Protein AF-A0AAW7H3S9-F1 (afdb_monomer)

Foldseek 3Di:
DPQQPVVLCVVQVVVQVVQVVVVGGRPSNVVRVDPVNVVNVVVVVVVVVVVVVVQLPDADEFDDQDPPPPDPVSVVVVVVSVVVCVVCVVVNHHHPPD

Sequence (98 aa):
MTALNKQALREAAQEEIMLRSVSDTSDAWQDEASPEAVLALLGEMEAAENRIAELETREVMLPTPYPKGYGLAADKYNFALEECADAIRAAGIVVKGE

Secondary structure (DSSP, 8-state):
-PPP-HHHHHHHHHHHHHHHTTT---HHHHHHS-HHHHHHHHHHHHHHHHHHHHHHTPEEPPPPPPPTTS-HHHHHHHHHHHHHHHHHHHTT-EETT-

Structure (mmCIF, N/CA/C/O backbone):
data_AF-A0AAW7H3S9-F1
#
_entry.id   AF-A0AAW7H3S9-F1
#
loop_
_atom_site.group_PDB
_atom_site.id
_atom_site.type_symbol
_atom_site.label_atom_id
_atom_site.label_alt_id
_atom_site.label_comp_id
_atom_site.label_asym_id
_atom_site.label_entity_id
_atom_site.label_seq_id
_atom_site.pdbx_PDB_ins_code
_atom_site.Cartn_x
_atom_site.Cartn_y
_atom_site.Cartn_z
_atom_site.occupancy
_atom_site.B_iso_or_equiv
_atom_site.auth_seq_id
_atom_site.auth_comp_id
_atom_site.auth_asym_id
_atom_site.auth_atom_id
_atom_site.pdbx_PDB_model_num
ATOM 1 N N . MET A 1 1 ? -5.672 3.297 -21.620 1.00 50.72 1 MET A N 1
ATOM 2 C CA . MET A 1 1 ? -4.302 2.923 -21.225 1.00 50.72 1 MET A CA 1
ATOM 3 C C . MET A 1 1 ? -4.324 1.441 -20.932 1.00 50.72 1 MET A C 1
ATOM 5 O O . MET A 1 1 ? -5.142 1.016 -20.124 1.00 50.72 1 MET A O 1
ATOM 9 N N . THR A 1 2 ? -3.549 0.650 -21.665 1.00 63.53 2 THR A N 1
ATOM 10 C CA . THR A 1 2 ? -3.315 -0.757 -21.322 1.00 63.53 2 THR A CA 1
ATOM 11 C C . THR A 1 2 ? -2.589 -0.779 -19.978 1.00 63.53 2 THR A C 1
ATOM 13 O O . THR A 1 2 ? -1.730 0.073 -19.755 1.00 63.53 2 THR A O 1
ATOM 16 N N . ALA A 1 3 ? -2.961 -1.676 -19.064 1.00 79.94 3 ALA A N 1
ATOM 17 C CA . ALA A 1 3 ? -2.233 -1.814 -17.805 1.00 79.94 3 ALA A CA 1
ATOM 18 C C . ALA A 1 3 ? -0.767 -2.164 -18.105 1.00 79.94 3 ALA A C 1
ATOM 20 O O . ALA A 1 3 ? -0.512 -3.003 -18.973 1.00 79.94 3 ALA A O 1
ATOM 21 N N . LEU A 1 4 ? 0.174 -1.513 -17.418 1.00 90.25 4 LEU A N 1
ATOM 22 C CA . LEU A 1 4 ? 1.599 -1.784 -17.581 1.00 90.25 4 LEU A CA 1
ATOM 23 C C . LEU A 1 4 ? 1.896 -3.250 -17.237 1.00 90.25 4 LEU A C 1
ATOM 25 O O . LEU A 1 4 ? 1.488 -3.742 -16.180 1.00 90.25 4 LEU A O 1
ATOM 29 N N . ASN A 1 5 ? 2.649 -3.946 -18.091 1.00 93.25 5 ASN A N 1
ATOM 30 C CA . ASN A 1 5 ? 3.093 -5.303 -17.797 1.00 93.25 5 ASN A CA 1
ATOM 31 C C . ASN A 1 5 ? 4.316 -5.286 -16.866 1.00 93.25 5 ASN A C 1
ATOM 33 O O . ASN A 1 5 ? 5.460 -5.447 -17.277 1.00 93.25 5 ASN A O 1
ATOM 37 N N . LYS A 1 6 ? 4.063 -5.128 -15.564 1.00 93.19 6 LYS A N 1
ATOM 38 C CA . LYS A 1 6 ? 5.120 -5.067 -14.538 1.00 93.19 6 LYS A CA 1
ATOM 39 C C . LYS A 1 6 ? 6.026 -6.295 -14.507 1.00 93.19 6 LYS A C 1
ATOM 41 O O . LYS A 1 6 ? 7.178 -6.178 -14.101 1.00 93.19 6 LYS A O 1
ATOM 46 N N . GLN A 1 7 ? 5.500 -7.466 -14.871 1.00 95.12 7 GLN A N 1
ATOM 47 C CA . GLN A 1 7 ? 6.281 -8.699 -14.871 1.00 95.12 7 GLN A CA 1
ATOM 48 C C . GLN A 1 7 ? 7.283 -8.697 -16.028 1.00 95.12 7 GLN A C 1
ATOM 50 O O . GLN A 1 7 ? 8.458 -8.950 -15.783 1.00 95.12 7 GLN A O 1
ATOM 55 N N . ALA A 1 8 ? 6.852 -8.320 -17.237 1.00 94.25 8 ALA A N 1
ATOM 56 C CA . ALA A 1 8 ? 7.749 -8.176 -18.385 1.00 94.25 8 ALA A CA 1
ATOM 57 C C . ALA A 1 8 ? 8.844 -7.133 -18.115 1.00 94.25 8 ALA A C 1
ATOM 59 O O . ALA A 1 8 ? 10.022 -7.425 -18.298 1.00 94.25 8 ALA A O 1
ATOM 60 N N . LEU A 1 9 ? 8.483 -5.968 -17.562 1.00 95.25 9 LEU A N 1
ATOM 61 C CA . LEU A 1 9 ? 9.460 -4.933 -17.205 1.00 95.25 9 LEU A CA 1
ATOM 62 C C . LEU A 1 9 ? 10.458 -5.407 -16.141 1.00 95.25 9 LEU A C 1
ATOM 64 O O . LEU A 1 9 ? 11.638 -5.060 -16.191 1.00 95.25 9 LEU A O 1
ATOM 68 N N . ARG A 1 10 ? 10.010 -6.227 -15.182 1.00 96.25 10 ARG A N 1
ATOM 69 C CA . ARG A 1 10 ? 10.884 -6.815 -14.159 1.00 96.25 10 ARG A CA 1
ATOM 70 C C . ARG A 1 10 ? 11.855 -7.831 -14.754 1.00 96.25 10 ARG A C 1
ATOM 72 O O . ARG A 1 10 ? 13.025 -7.817 -14.382 1.00 96.25 10 ARG A O 1
ATOM 79 N N . GLU A 1 11 ? 11.381 -8.704 -15.635 1.00 96.62 11 GLU A N 1
ATOM 80 C CA . GLU A 1 11 ? 12.211 -9.707 -16.312 1.00 96.62 11 GLU A CA 1
ATOM 81 C C . GLU A 1 11 ? 13.242 -9.040 -17.226 1.00 96.62 11 GLU A C 1
ATOM 83 O O . GLU A 1 11 ? 14.429 -9.340 -17.122 1.00 96.62 11 GLU A O 1
ATOM 88 N N . ALA A 1 12 ? 12.817 -8.052 -18.015 1.00 95.31 12 ALA A N 1
ATOM 89 C CA . ALA A 1 12 ? 13.694 -7.246 -18.856 1.00 95.31 12 ALA A CA 1
ATOM 90 C C . ALA A 1 12 ? 14.776 -6.521 -18.034 1.00 95.31 12 ALA A C 1
ATOM 92 O O . ALA A 1 12 ? 15.955 -6.545 -18.384 1.00 95.31 12 ALA A O 1
ATOM 93 N N . ALA A 1 13 ? 14.413 -5.942 -16.881 1.00 95.00 13 ALA A N 1
ATOM 94 C CA . ALA A 1 13 ? 15.381 -5.316 -15.976 1.00 95.00 13 A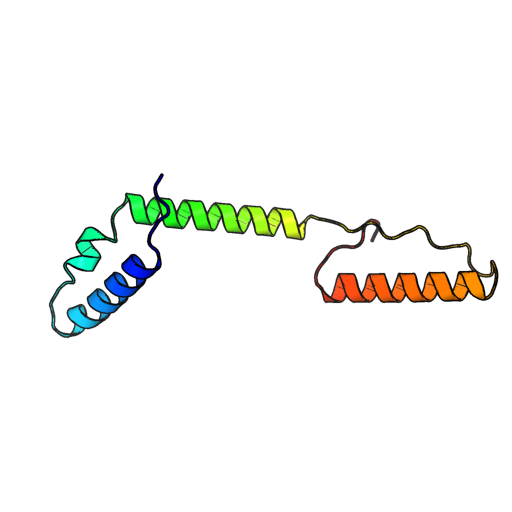LA A CA 1
ATOM 95 C C . ALA A 1 13 ? 16.405 -6.32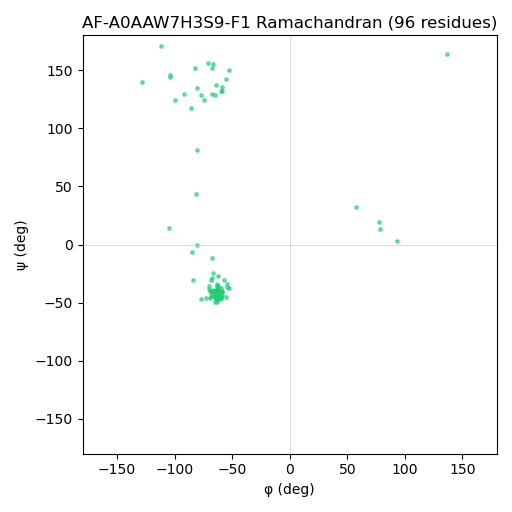0 -15.418 1.00 95.00 13 ALA A C 1
ATOM 97 O O . ALA A 1 13 ? 17.585 -6.001 -15.276 1.00 95.00 13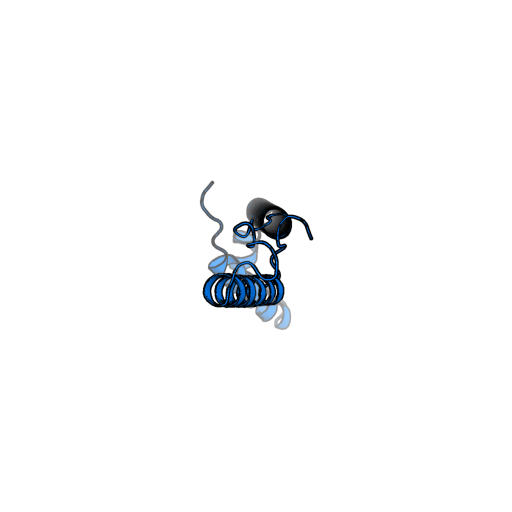 ALA A O 1
ATOM 98 N N . GLN A 1 14 ? 15.963 -7.531 -15.068 1.00 95.38 14 GLN A N 1
ATOM 99 C CA . GLN A 1 14 ? 16.841 -8.587 -14.559 1.00 95.38 14 GLN A CA 1
ATOM 100 C C . GLN A 1 14 ? 17.795 -9.102 -15.639 1.00 95.38 14 GLN A C 1
ATOM 102 O O . GLN A 1 14 ? 18.973 -9.318 -15.352 1.00 95.38 14 GLN A O 1
ATOM 107 N N . GLU A 1 15 ? 17.307 -9.266 -16.867 1.00 94.19 15 GLU A N 1
ATOM 108 C CA . GLU A 1 15 ? 18.129 -9.643 -18.013 1.00 94.19 15 GLU A CA 1
ATOM 109 C C . GLU A 1 15 ? 19.182 -8.571 -18.322 1.00 94.19 15 GLU A C 1
ATOM 111 O O . GLU A 1 15 ? 20.360 -8.898 -18.432 1.00 94.19 15 GLU A O 1
ATOM 116 N N . GLU A 1 16 ? 18.803 -7.292 -18.354 1.00 95.44 16 GLU A N 1
ATOM 117 C CA . GLU A 1 16 ? 19.738 -6.171 -18.520 1.00 95.44 16 GLU A CA 1
ATOM 118 C C . GLU A 1 16 ? 20.844 -6.181 -17.455 1.00 95.44 16 GLU A C 1
ATOM 120 O O . GLU A 1 16 ? 22.027 -6.041 -17.767 1.00 95.44 16 GLU A O 1
ATOM 125 N N . ILE A 1 17 ? 20.489 -6.400 -16.183 1.00 94.50 17 ILE A N 1
ATOM 126 C CA . ILE A 1 17 ? 21.471 -6.509 -15.092 1.00 94.50 17 ILE A CA 1
ATOM 127 C C . ILE A 1 17 ? 22.458 -7.657 -15.351 1.00 94.50 17 ILE A C 1
ATOM 129 O O . ILE A 1 17 ? 23.656 -7.504 -15.097 1.00 94.50 17 ILE A O 1
ATOM 133 N N . MET A 1 18 ? 21.976 -8.791 -15.862 1.00 92.75 18 MET A N 1
ATOM 134 C CA . MET A 1 18 ? 22.817 -9.937 -16.208 1.00 92.75 18 MET A CA 1
ATOM 135 C C . MET A 1 18 ? 23.717 -9.642 -17.414 1.00 92.75 18 MET A C 1
ATOM 137 O O . MET A 1 18 ? 24.919 -9.907 -17.351 1.00 92.75 18 MET A O 1
ATOM 141 N N . LEU A 1 19 ? 23.181 -9.058 -18.486 1.00 92.06 19 LEU A N 1
ATOM 142 C CA . LEU A 1 19 ? 23.908 -8.790 -19.730 1.00 92.06 19 LEU A CA 1
ATOM 143 C C . LEU A 1 19 ? 24.990 -7.713 -19.571 1.00 92.06 19 LEU A C 1
ATOM 145 O O . LEU A 1 19 ? 26.077 -7.845 -20.138 1.00 92.06 19 LEU A O 1
ATOM 149 N N . ARG A 1 20 ? 24.792 -6.742 -18.670 1.00 89.56 20 ARG A N 1
ATOM 150 C CA . ARG A 1 20 ? 25.843 -5.779 -18.289 1.00 89.56 20 ARG A CA 1
ATOM 151 C C . ARG A 1 20 ? 27.132 -6.448 -17.822 1.00 89.56 20 ARG A C 1
ATOM 153 O O . ARG A 1 20 ? 28.216 -5.924 -18.076 1.00 89.56 20 ARG A O 1
ATOM 160 N N . SER A 1 21 ? 27.042 -7.603 -17.157 1.00 84.25 21 SER A N 1
ATOM 161 C CA . SER A 1 21 ? 28.223 -8.330 -16.664 1.00 84.25 21 SER A CA 1
ATOM 162 C C . SER A 1 21 ? 29.099 -8.888 -17.790 1.00 84.25 21 SER A C 1
ATOM 164 O O . SER A 1 21 ? 30.305 -9.057 -17.607 1.00 84.25 21 SER A O 1
ATOM 166 N N . VAL A 1 22 ? 28.512 -9.111 -18.968 1.00 88.75 22 VAL A N 1
ATOM 167 C CA . VAL A 1 22 ? 29.195 -9.589 -20.175 1.00 88.75 22 VAL A CA 1
ATOM 168 C C . VAL A 1 22 ? 29.397 -8.478 -21.213 1.00 88.75 22 VAL A C 1
ATOM 170 O O . VAL A 1 22 ? 29.779 -8.765 -22.342 1.00 88.75 22 VAL A O 1
ATOM 173 N N . SER A 1 23 ? 29.223 -7.207 -20.815 1.00 85.56 23 SER A N 1
ATOM 174 C CA . SER A 1 23 ? 29.310 -6.027 -21.697 1.00 85.56 23 SER A CA 1
ATOM 175 C C . SER A 1 23 ? 28.333 -6.059 -22.878 1.00 85.56 23 SER A C 1
ATOM 177 O O . SER A 1 23 ? 28.633 -5.521 -23.942 1.00 85.56 23 SER A O 1
ATOM 179 N N . ASP A 1 24 ? 27.170 -6.671 -22.668 1.00 89.62 24 ASP A N 1
ATOM 180 C CA . ASP A 1 24 ? 26.048 -6.699 -23.603 1.00 89.62 24 ASP A CA 1
ATOM 181 C C . ASP A 1 24 ? 24.864 -5.880 -23.046 1.00 89.62 24 ASP A C 1
ATOM 183 O O . ASP A 1 24 ? 24.903 -5.422 -21.899 1.00 89.62 24 ASP A O 1
ATOM 187 N N . THR A 1 25 ? 23.826 -5.650 -23.850 1.00 87.38 25 THR A N 1
ATOM 188 C CA . THR A 1 25 ? 22.609 -4.903 -23.473 1.00 87.38 25 THR A CA 1
ATOM 189 C C . THR A 1 25 ? 21.365 -5.723 -23.806 1.00 87.38 25 THR A C 1
ATOM 191 O O . THR A 1 25 ? 21.310 -6.358 -24.851 1.00 87.38 25 THR A O 1
ATOM 194 N N . SER A 1 26 ? 20.354 -5.709 -22.935 1.00 91.44 26 SER A N 1
ATOM 195 C CA . SER A 1 26 ? 19.091 -6.413 -23.193 1.00 91.44 26 SER A CA 1
ATOM 196 C C . SER A 1 26 ? 18.250 -5.666 -24.230 1.00 91.44 26 SER A C 1
ATOM 198 O O . SER A 1 26 ? 17.905 -4.496 -24.041 1.00 91.44 26 SER A O 1
ATOM 200 N N . ASP A 1 27 ? 17.874 -6.358 -25.306 1.00 91.38 27 ASP A N 1
ATOM 201 C CA . ASP A 1 27 ? 16.892 -5.869 -26.282 1.00 91.38 27 ASP A CA 1
ATOM 202 C C . ASP A 1 27 ? 15.511 -5.699 -25.626 1.00 91.38 27 ASP A C 1
ATOM 204 O O . ASP A 1 27 ? 14.845 -4.682 -25.814 1.00 91.38 27 ASP A O 1
ATOM 208 N N . ALA A 1 28 ? 15.114 -6.644 -24.765 1.00 92.00 28 ALA A N 1
ATOM 209 C CA . ALA A 1 28 ? 13.844 -6.582 -24.045 1.00 92.00 28 ALA A CA 1
ATOM 210 C C . ALA A 1 28 ? 13.767 -5.366 -23.108 1.00 92.00 28 ALA A C 1
ATOM 212 O O . ALA A 1 28 ? 12.711 -4.750 -22.968 1.00 92.00 28 ALA A O 1
ATOM 213 N N . TRP A 1 29 ? 14.883 -4.988 -22.476 1.00 94.19 29 TRP A N 1
ATOM 214 C CA . TRP A 1 29 ? 14.954 -3.777 -21.659 1.00 94.19 29 TRP A CA 1
ATOM 215 C C . TRP A 1 29 ? 14.785 -2.507 -22.486 1.00 94.19 29 TRP A C 1
ATOM 217 O O . TRP A 1 29 ? 14.093 -1.594 -22.042 1.00 94.19 29 TRP A O 1
ATOM 227 N N . GLN A 1 30 ? 15.372 -2.446 -23.683 1.00 90.31 30 GLN A N 1
ATOM 228 C CA . GLN A 1 30 ? 15.216 -1.293 -24.574 1.00 90.31 30 GLN A CA 1
ATOM 229 C C . GLN A 1 30 ? 13.760 -1.094 -25.016 1.00 90.31 30 GLN A C 1
ATOM 231 O O . GLN A 1 30 ? 13.317 0.050 -25.114 1.00 90.31 30 GLN A O 1
ATOM 236 N N . ASP A 1 31 ? 13.020 -2.184 -25.228 1.00 92.19 31 ASP A N 1
ATOM 237 C CA . ASP A 1 31 ? 11.609 -2.132 -25.615 1.00 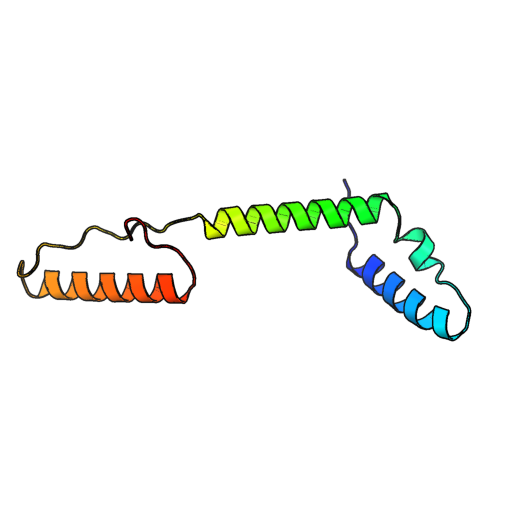92.19 31 ASP A CA 1
ATOM 238 C C . ASP A 1 31 ? 10.684 -1.804 -24.430 1.00 92.19 31 ASP A C 1
ATOM 240 O O . ASP A 1 31 ? 9.798 -0.951 -24.529 1.00 92.19 31 ASP A O 1
ATOM 244 N N . GLU A 1 32 ? 10.878 -2.471 -23.291 1.00 93.69 32 GLU A N 1
ATOM 245 C CA . GLU A 1 32 ? 9.930 -2.409 -22.175 1.00 93.69 32 GLU A CA 1
ATOM 246 C C . GLU A 1 32 ? 10.168 -1.186 -21.268 1.00 93.69 32 GLU A C 1
ATOM 248 O O . GLU A 1 32 ? 9.212 -0.615 -20.739 1.00 93.69 32 GLU A O 1
ATOM 253 N N . ALA A 1 33 ? 11.412 -0.704 -21.126 1.00 93.31 33 ALA A N 1
ATOM 254 C CA . ALA A 1 33 ? 11.759 0.471 -20.312 1.00 93.31 33 ALA A CA 1
ATOM 255 C C . ALA A 1 33 ? 11.517 1.811 -21.036 1.00 93.31 33 ALA A C 1
ATOM 257 O O . ALA A 1 33 ? 12.326 2.742 -20.971 1.00 93.31 33 ALA A O 1
ATOM 258 N N . SER A 1 34 ? 10.382 1.916 -21.723 1.00 92.69 34 SER A N 1
ATOM 259 C CA . SER A 1 34 ? 9.958 3.126 -22.429 1.00 92.69 34 SER A CA 1
ATOM 260 C C . SER A 1 34 ? 9.633 4.287 -21.468 1.00 92.69 34 SER A C 1
ATOM 262 O O . SER A 1 34 ? 9.246 4.059 -20.314 1.00 92.69 34 SER A O 1
ATOM 264 N N . PRO A 1 35 ? 9.727 5.556 -21.916 1.00 94.38 35 PRO A N 1
ATOM 265 C CA . PRO A 1 35 ? 9.253 6.704 -21.140 1.00 94.38 35 PRO A CA 1
ATOM 266 C C . PRO A 1 35 ? 7.802 6.547 -20.668 1.00 94.38 35 PRO A C 1
ATOM 268 O O . PRO A 1 35 ? 7.466 6.915 -19.544 1.00 94.38 35 PRO A O 1
ATOM 271 N N . GLU A 1 36 ? 6.947 5.956 -21.500 1.00 93.69 36 GLU A N 1
AT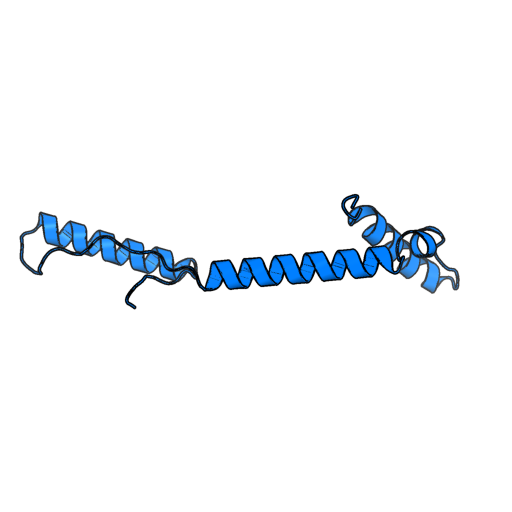OM 272 C CA . GLU A 1 36 ? 5.553 5.660 -21.189 1.00 93.69 36 GLU A CA 1
ATOM 273 C C . GLU A 1 36 ? 5.430 4.660 -20.034 1.00 93.69 36 GLU A C 1
ATOM 275 O O . GLU A 1 36 ? 4.607 4.864 -19.139 1.00 93.69 36 GLU A O 1
ATOM 280 N N . ALA A 1 37 ? 6.265 3.616 -20.009 1.00 92.75 37 ALA A N 1
ATOM 281 C CA . ALA A 1 37 ? 6.306 2.651 -18.913 1.00 92.75 37 ALA A CA 1
ATOM 282 C C . ALA A 1 37 ? 6.765 3.297 -17.596 1.00 92.75 37 ALA A C 1
ATOM 284 O O . ALA A 1 37 ? 6.184 3.031 -16.542 1.00 92.75 37 ALA A O 1
ATOM 285 N N . VAL A 1 38 ? 7.751 4.199 -17.650 1.00 94.00 38 VAL A N 1
ATOM 286 C CA . VAL A 1 38 ? 8.211 4.959 -16.475 1.00 94.00 38 VAL A CA 1
ATOM 287 C C . VAL A 1 38 ? 7.106 5.872 -15.940 1.00 94.00 38 VAL A C 1
ATOM 289 O O . VAL A 1 38 ? 6.842 5.876 -14.738 1.00 94.00 38 VAL A O 1
ATOM 292 N N . LEU A 1 39 ? 6.417 6.610 -16.815 1.00 95.31 39 LEU A N 1
ATOM 293 C CA . LEU A 1 39 ? 5.294 7.464 -16.417 1.00 95.31 39 LEU A CA 1
ATOM 294 C C . LEU A 1 39 ? 4.131 6.648 -15.839 1.00 95.31 39 LEU A C 1
ATOM 296 O O . LEU A 1 39 ? 3.513 7.074 -14.865 1.00 95.31 39 LEU A O 1
ATOM 300 N N . ALA A 1 40 ? 3.855 5.466 -16.395 1.00 94.19 40 ALA A N 1
ATOM 301 C CA . ALA A 1 40 ? 2.847 4.561 -15.858 1.00 94.19 40 ALA A CA 1
ATOM 302 C C . ALA A 1 40 ? 3.214 4.064 -14.447 1.00 94.19 40 ALA A C 1
ATOM 304 O O . ALA A 1 40 ? 2.361 4.093 -13.562 1.00 94.19 40 ALA A O 1
ATOM 305 N N . LEU A 1 41 ? 4.474 3.676 -14.203 1.00 95.12 41 LEU A N 1
ATOM 306 C CA . LEU A 1 41 ? 4.943 3.299 -12.862 1.00 95.12 41 LEU A CA 1
ATOM 307 C C . LEU A 1 41 ? 4.791 4.439 -11.853 1.00 95.12 41 LEU A C 1
ATOM 309 O O . LEU A 1 41 ? 4.292 4.204 -10.754 1.00 95.12 41 LEU A O 1
ATOM 313 N N . LEU A 1 42 ? 5.192 5.659 -12.222 1.00 96.31 42 LEU A N 1
ATOM 314 C CA . LEU A 1 42 ? 5.065 6.832 -11.353 1.00 96.31 42 LEU A CA 1
ATOM 315 C C . LEU A 1 42 ? 3.600 7.130 -11.027 1.00 96.31 42 LEU A C 1
ATOM 317 O O . LEU A 1 42 ? 3.258 7.285 -9.859 1.00 96.31 42 LEU A O 1
ATOM 321 N N . GLY A 1 43 ? 2.720 7.118 -12.031 1.00 95.62 43 GLY A N 1
ATOM 322 C CA . GLY A 1 43 ? 1.292 7.344 -11.816 1.00 95.62 43 GLY A CA 1
ATOM 323 C C . GLY A 1 43 ? 0.648 6.285 -10.916 1.00 95.62 43 GLY A C 1
ATOM 324 O O . GLY A 1 43 ? -0.186 6.608 -10.073 1.00 95.62 43 GLY A O 1
ATOM 325 N N . GLU A 1 44 ? 1.045 5.017 -11.047 1.00 94.94 44 GLU A N 1
ATOM 326 C CA . GLU A 1 44 ? 0.563 3.961 -10.154 1.00 94.94 44 GLU A CA 1
ATOM 327 C C . GLU A 1 44 ? 1.112 4.084 -8.726 1.00 94.94 44 GLU A C 1
ATOM 329 O O . GLU A 1 44 ? 0.382 3.796 -7.774 1.00 94.94 44 GLU A O 1
ATOM 334 N N . MET A 1 45 ? 2.364 4.524 -8.559 1.00 96.06 45 MET A N 1
ATOM 335 C CA . MET A 1 45 ? 2.943 4.809 -7.243 1.00 96.06 45 MET A CA 1
ATOM 336 C C . MET A 1 45 ? 2.218 5.968 -6.559 1.00 96.06 45 MET A C 1
ATOM 338 O O . MET A 1 45 ? 1.751 5.801 -5.436 1.00 96.06 45 MET A O 1
ATOM 34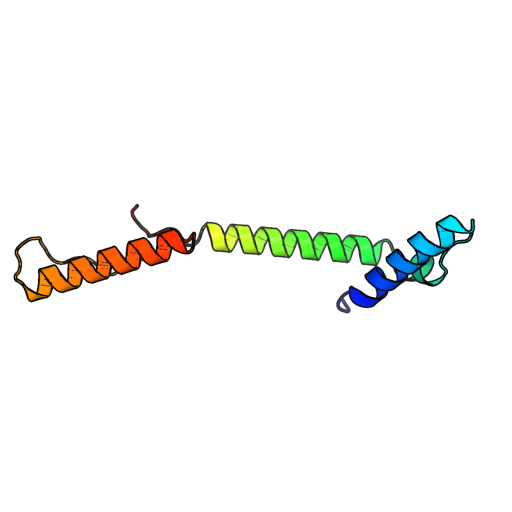2 N N . GLU A 1 46 ? 2.031 7.091 -7.253 1.00 97.25 46 GLU A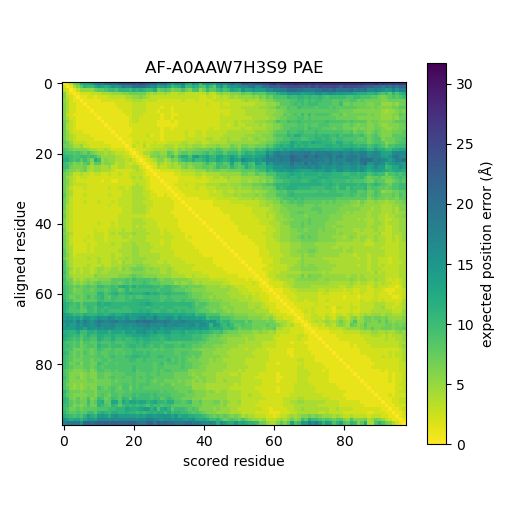 N 1
ATOM 343 C CA . GLU A 1 46 ? 1.286 8.246 -6.739 1.00 97.25 46 GLU A CA 1
ATOM 344 C C . GLU A 1 46 ? -0.160 7.865 -6.382 1.00 97.25 46 GLU A C 1
ATOM 346 O O . GLU A 1 46 ? -0.691 8.278 -5.351 1.00 97.25 46 GLU A O 1
ATOM 351 N N . ALA A 1 47 ? -0.821 7.038 -7.199 1.00 95.94 47 ALA A N 1
ATOM 352 C CA . ALA A 1 47 ? -2.164 6.544 -6.899 1.00 95.94 47 ALA A CA 1
ATOM 353 C C . ALA A 1 47 ? -2.192 5.656 -5.641 1.00 95.94 47 ALA A C 1
ATOM 355 O O . ALA A 1 47 ? -3.122 5.758 -4.836 1.00 95.94 47 ALA A O 1
ATOM 356 N N . ALA A 1 48 ? -1.182 4.801 -5.453 1.00 96.38 48 ALA A N 1
ATOM 357 C CA . ALA A 1 48 ? -1.053 3.969 -4.262 1.00 96.38 48 ALA A CA 1
ATOM 358 C C . ALA A 1 48 ? -0.774 4.809 -3.006 1.00 96.38 48 ALA A C 1
ATOM 360 O O . ALA A 1 48 ? -1.422 4.592 -1.984 1.00 96.38 48 ALA A O 1
ATOM 361 N N . GLU A 1 49 ? 0.120 5.795 -3.088 1.00 97.56 49 GLU A N 1
ATOM 362 C CA . GLU A 1 49 ? 0.421 6.730 -1.996 1.00 97.56 49 GLU A CA 1
ATOM 363 C C . GLU A 1 49 ? -0.811 7.549 -1.604 1.00 97.56 49 GLU A C 1
ATOM 365 O O . GLU A 1 49 ? -1.157 7.617 -0.426 1.00 97.56 49 GLU A O 1
ATOM 370 N N . ASN A 1 50 ? -1.546 8.082 -2.583 1.00 96.94 50 ASN A N 1
ATOM 371 C CA . ASN A 1 50 ? -2.803 8.788 -2.336 1.00 96.94 50 ASN A CA 1
ATOM 372 C C . ASN A 1 50 ? -3.840 7.886 -1.654 1.00 96.94 50 ASN A C 1
ATOM 374 O O . ASN A 1 50 ? -4.533 8.323 -0.735 1.00 96.94 50 ASN A O 1
ATOM 378 N N . ARG A 1 51 ? -3.938 6.615 -2.067 1.00 96.31 51 ARG A N 1
ATOM 379 C CA . ARG A 1 51 ? -4.838 5.648 -1.428 1.00 96.31 51 ARG A CA 1
ATOM 380 C C . ARG A 1 51 ? -4.407 5.330 0.001 1.00 96.31 51 ARG A C 1
ATOM 382 O O . ARG A 1 51 ? -5.272 5.184 0.857 1.00 96.31 51 ARG A O 1
ATOM 389 N N . ILE A 1 52 ? -3.108 5.215 0.267 1.00 94.50 52 ILE A N 1
ATOM 390 C CA . ILE A 1 52 ? -2.583 5.009 1.621 1.00 94.50 52 ILE A CA 1
ATOM 391 C C . ILE A 1 52 ? -2.917 6.221 2.493 1.00 94.50 52 ILE A C 1
ATOM 393 O O . ILE A 1 52 ? -3.543 6.037 3.530 1.00 94.50 52 ILE A O 1
ATOM 397 N N . ALA A 1 53 ? -2.633 7.441 2.034 1.00 93.81 53 ALA A N 1
ATOM 398 C CA . ALA A 1 53 ? -2.959 8.665 2.767 1.00 93.81 53 ALA A CA 1
ATOM 399 C C . ALA A 1 53 ? -4.473 8.801 3.038 1.00 93.81 53 ALA A C 1
ATOM 401 O O . ALA A 1 53 ? -4.896 9.174 4.134 1.00 93.81 53 ALA A O 1
ATOM 402 N N . GLU A 1 54 ? -5.320 8.448 2.066 1.00 93.44 54 GLU A N 1
ATOM 403 C CA . GLU A 1 54 ? -6.772 8.382 2.269 1.00 93.44 54 GLU A CA 1
ATOM 404 C C . GLU A 1 54 ? -7.132 7.362 3.359 1.00 93.44 54 GLU A C 1
ATOM 406 O O . GLU A 1 54 ? -7.968 7.641 4.210 1.00 93.44 54 GLU A O 1
ATOM 411 N N . LEU A 1 55 ? -6.515 6.179 3.361 1.00 91.56 55 LEU A N 1
ATOM 412 C CA . LEU A 1 55 ? -6.796 5.145 4.358 1.00 91.56 55 LEU A CA 1
ATOM 413 C C . LEU A 1 55 ? -6.286 5.512 5.757 1.00 91.56 55 LEU A C 1
ATOM 415 O O . LEU A 1 55 ? -6.991 5.244 6.725 1.00 91.56 55 LEU A O 1
ATOM 419 N N . GLU A 1 56 ? -5.123 6.148 5.863 1.00 90.56 56 GLU A N 1
ATOM 420 C CA . GLU A 1 56 ? -4.526 6.594 7.130 1.00 90.56 56 GLU A CA 1
ATOM 421 C C . GLU A 1 56 ? -5.326 7.721 7.794 1.00 90.56 56 GLU A C 1
ATOM 423 O O . GLU A 1 56 ? -5.350 7.829 9.017 1.00 90.56 56 GLU A O 1
ATOM 428 N N . THR A 1 57 ? -6.027 8.541 7.005 1.00 90.69 57 THR A N 1
ATOM 429 C CA . THR A 1 57 ? -6.896 9.613 7.525 1.00 90.69 57 THR A CA 1
ATOM 430 C C . THR A 1 57 ? -8.305 9.140 7.885 1.00 90.69 57 THR A C 1
ATOM 432 O O . THR A 1 57 ? -9.097 9.913 8.428 1.00 90.69 57 THR A O 1
ATOM 435 N N . ARG A 1 58 ? -8.664 7.884 7.590 1.00 91.19 58 ARG A N 1
ATOM 436 C CA . ARG A 1 58 ? -9.987 7.352 7.932 1.00 91.19 58 ARG A CA 1
ATOM 437 C C . ARG A 1 58 ? -10.065 7.002 9.408 1.00 91.19 58 ARG A C 1
ATOM 439 O O . ARG A 1 58 ? -9.295 6.201 9.926 1.00 91.19 58 ARG A O 1
ATOM 446 N N . GLU A 1 59 ? -11.107 7.523 10.036 1.00 94.31 59 GLU A N 1
ATOM 447 C CA . GLU A 1 59 ? -11.442 7.229 11.421 1.00 94.31 59 GLU A CA 1
ATOM 448 C C . GLU A 1 59 ? -12.624 6.261 11.510 1.00 94.31 59 GLU A C 1
ATOM 450 O O . GLU A 1 59 ? -13.571 6.315 10.716 1.00 94.31 59 GLU A O 1
ATOM 455 N N . VAL A 1 60 ? -12.607 5.403 12.527 1.00 94.62 60 VAL A N 1
ATOM 456 C CA . VAL A 1 60 ? -13.727 4.526 12.874 1.00 94.62 60 VAL A CA 1
ATOM 457 C C . VAL A 1 60 ? -14.501 5.130 14.036 1.00 94.62 60 VAL A C 1
ATOM 459 O O . VAL A 1 60 ? -13.952 5.389 15.102 1.00 94.62 60 VAL A O 1
ATOM 462 N N . MET A 1 61 ? -15.805 5.327 13.849 1.00 94.94 61 MET A N 1
ATOM 463 C CA . MET A 1 61 ? -16.699 5.724 14.933 1.00 94.94 61 MET A CA 1
ATOM 464 C C . MET A 1 61 ? -17.188 4.484 15.676 1.00 94.94 61 MET A C 1
ATOM 466 O O . MET A 1 61 ? -17.891 3.649 15.103 1.00 94.94 61 MET A O 1
ATOM 470 N N . LEU A 1 62 ? -16.842 4.387 16.956 1.00 95.12 62 LEU A N 1
ATOM 471 C CA . LEU A 1 62 ? -17.406 3.384 17.847 1.00 95.12 62 LEU A CA 1
ATOM 472 C C . LEU A 1 62 ? -18.772 3.835 18.393 1.00 95.12 62 LEU A C 1
ATOM 474 O O . LEU A 1 62 ? -19.024 5.039 18.505 1.00 95.12 62 LEU A O 1
ATOM 478 N N . PRO A 1 63 ? -19.672 2.891 18.724 1.00 95.06 63 PRO A N 1
ATOM 479 C CA . PRO A 1 63 ? -20.909 3.200 19.435 1.00 95.06 63 PRO A CA 1
ATOM 480 C C . PRO A 1 63 ? -20.677 3.994 20.725 1.00 95.06 63 PRO A C 1
ATOM 482 O O . PRO A 1 63 ? -19.662 3.830 21.393 1.00 95.06 63 PRO A O 1
ATOM 485 N N . THR A 1 64 ? -21.647 4.817 21.116 1.00 94.00 64 THR A N 1
ATOM 486 C CA . THR A 1 64 ? -21.561 5.591 22.360 1.00 94.00 64 THR A CA 1
ATOM 487 C C . THR A 1 64 ? -21.608 4.667 23.586 1.00 94.00 64 THR A C 1
ATOM 489 O O . THR A 1 64 ? -22.538 3.862 23.688 1.00 94.00 64 THR A O 1
ATOM 492 N N . PRO A 1 65 ? -20.671 4.791 24.546 1.00 93.69 65 PRO A N 1
ATOM 493 C CA . PRO A 1 65 ? -20.714 4.013 25.778 1.00 93.69 65 PRO A CA 1
ATOM 494 C C . PRO A 1 65 ? -21.898 4.424 26.661 1.00 93.69 65 PRO A C 1
ATOM 496 O O . PRO A 1 65 ? -22.335 5.578 26.669 1.00 93.69 65 PRO A O 1
ATOM 499 N N . TYR A 1 66 ? -22.394 3.484 27.463 1.00 94.50 66 TYR A N 1
ATOM 500 C CA . TYR A 1 66 ? -23.375 3.784 28.505 1.00 94.50 66 TYR A CA 1
ATOM 501 C C . TYR A 1 66 ? -22.734 4.573 29.658 1.00 94.50 66 TYR A C 1
ATOM 503 O O . TYR A 1 66 ? -21.528 4.446 29.895 1.00 94.50 66 TYR A O 1
ATOM 511 N N . PRO A 1 67 ? -23.521 5.335 30.443 1.00 93.94 67 PRO A N 1
ATOM 512 C CA . PRO A 1 67 ? -23.023 5.968 31.660 1.00 93.94 67 PRO A CA 1
ATOM 513 C C . PRO A 1 67 ? -22.392 4.948 32.619 1.00 93.94 67 PRO A C 1
ATOM 515 O O . PRO A 1 67 ? -22.902 3.838 32.784 1.00 93.94 67 PRO A O 1
ATOM 518 N N . LYS A 1 68 ? -21.300 5.328 33.294 1.00 88.62 68 LYS A N 1
ATOM 519 C CA . LYS A 1 68 ? -20.658 4.463 34.297 1.0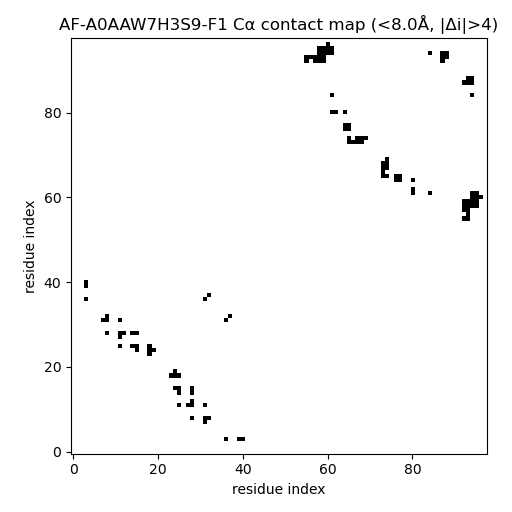0 88.62 68 LYS A CA 1
ATOM 520 C C . LYS A 1 68 ? -21.642 4.120 35.419 1.00 88.62 68 LYS A C 1
ATOM 522 O O . LYS A 1 68 ? -22.286 5.016 35.962 1.00 88.62 68 LYS A O 1
ATOM 527 N N . GLY A 1 69 ? -21.734 2.839 35.780 1.00 86.62 69 GLY A N 1
ATOM 528 C CA . GLY A 1 69 ? -22.618 2.376 36.853 1.00 86.62 69 GLY A CA 1
ATOM 529 C C . GLY A 1 69 ? -24.092 2.248 36.453 1.00 86.62 69 GLY A C 1
ATOM 530 O O . GLY A 1 69 ? -24.941 2.077 37.325 1.00 86.62 69 GLY A O 1
ATOM 531 N N . TYR A 1 70 ? -24.412 2.294 35.153 1.00 90.81 70 TYR A N 1
ATOM 532 C CA . TYR A 1 70 ? -25.771 2.053 34.646 1.00 90.81 70 TYR A CA 1
ATOM 533 C C . TYR A 1 70 ? -26.235 0.593 34.836 1.00 90.81 70 TYR A C 1
ATOM 535 O O . TYR A 1 70 ? -27.414 0.279 34.688 1.00 90.81 70 TYR A O 1
ATOM 543 N N . GLY A 1 71 ? -25.313 -0.303 35.201 1.00 94.75 71 GLY A N 1
ATOM 544 C CA . GLY A 1 71 ? -25.578 -1.684 35.593 1.00 94.75 71 GLY A CA 1
ATOM 545 C C . GLY A 1 71 ? -24.586 -2.660 34.966 1.00 94.75 71 GLY A C 1
ATOM 546 O O . GLY A 1 71 ? -23.943 -2.356 33.966 1.00 94.75 71 GLY A O 1
ATOM 547 N N . LEU A 1 72 ? -24.519 -3.881 35.507 1.00 93.25 72 LEU A N 1
ATOM 548 C CA . LEU A 1 72 ? -23.523 -4.889 35.116 1.00 93.25 72 LEU A CA 1
ATOM 549 C C . LEU A 1 72 ? -23.496 -5.190 33.606 1.00 93.25 72 LEU A C 1
ATOM 551 O O . LEU A 1 72 ? -22.435 -5.443 33.043 1.00 93.25 72 LEU A O 1
ATOM 555 N N . ALA A 1 73 ? -24.654 -5.190 32.940 1.00 93.44 73 ALA A N 1
ATOM 556 C CA . ALA A 1 73 ? -24.724 -5.414 31.496 1.00 93.44 73 ALA A CA 1
ATOM 557 C C . ALA A 1 73 ? -24.122 -4.246 30.695 1.00 93.44 73 ALA A C 1
ATOM 559 O O . ALA A 1 73 ? -23.414 -4.479 29.718 1.00 93.44 73 ALA A O 1
ATOM 560 N N . ALA A 1 74 ? -24.366 -3.008 31.132 1.00 94.81 74 ALA A N 1
ATOM 561 C CA . ALA A 1 74 ? -23.808 -1.807 30.520 1.00 94.81 74 ALA A CA 1
ATOM 562 C C . ALA A 1 74 ? -22.289 -1.725 30.731 1.00 94.81 74 ALA A C 1
ATOM 564 O O . ALA A 1 74 ? -21.557 -1.421 29.793 1.00 94.81 74 ALA A O 1
ATOM 565 N N . ASP A 1 75 ? -21.806 -2.088 31.921 1.00 93.81 75 ASP A N 1
ATOM 566 C CA . ASP A 1 75 ? -20.370 -2.115 32.215 1.00 93.81 75 ASP A CA 1
ATOM 567 C C . ASP A 1 75 ? -19.637 -3.156 31.345 1.00 93.81 75 ASP A C 1
ATOM 569 O O . ASP A 1 75 ? -18.578 -2.866 30.793 1.00 93.81 75 ASP A O 1
ATOM 573 N N . LYS A 1 76 ? -20.229 -4.344 31.137 1.00 94.56 76 LYS A N 1
ATOM 574 C CA . LYS A 1 76 ? -19.681 -5.357 30.214 1.00 94.56 76 LYS A CA 1
ATOM 575 C C . LYS A 1 76 ? -19.666 -4.889 28.758 1.00 94.56 76 LYS A C 1
ATOM 577 O O . LYS A 1 76 ? -18.721 -5.194 28.039 1.00 94.56 76 LYS A O 1
ATOM 582 N N . TYR A 1 77 ? -20.703 -4.172 28.322 1.00 94.94 77 TYR A N 1
ATOM 583 C CA . TYR A 1 77 ? -20.746 -3.588 26.981 1.00 94.94 77 TYR A CA 1
ATOM 584 C C . TYR A 1 77 ? -19.631 -2.557 26.784 1.00 94.94 77 TYR A C 1
ATOM 586 O O . TYR A 1 77 ? -18.912 -2.620 25.793 1.00 94.94 77 TYR A O 1
ATOM 594 N N . ASN A 1 78 ? -19.455 -1.649 27.748 1.00 94.88 78 ASN A N 1
ATOM 595 C CA . ASN A 1 78 ? -18.401 -0.638 27.706 1.00 94.88 78 ASN A CA 1
ATOM 596 C C . ASN A 1 78 ? -17.001 -1.274 27.702 1.00 94.88 78 ASN A C 1
ATOM 598 O O . ASN A 1 78 ? -16.145 -0.824 26.952 1.00 94.88 78 ASN A O 1
ATOM 602 N N . PHE A 1 79 ? -16.783 -2.348 28.469 1.00 94.44 79 PHE A N 1
ATOM 603 C CA . PHE A 1 79 ? -15.520 -3.091 28.435 1.00 94.44 79 PHE A CA 1
ATOM 604 C C . PHE A 1 79 ? -15.236 -3.682 27.046 1.00 94.44 79 PHE A C 1
ATOM 606 O O . PHE A 1 79 ? -14.154 -3.494 26.503 1.00 94.44 79 PHE A O 1
ATOM 613 N N . ALA A 1 80 ? -16.225 -4.333 26.427 1.00 95.38 80 ALA A N 1
ATOM 614 C CA . ALA A 1 80 ? -16.068 -4.857 25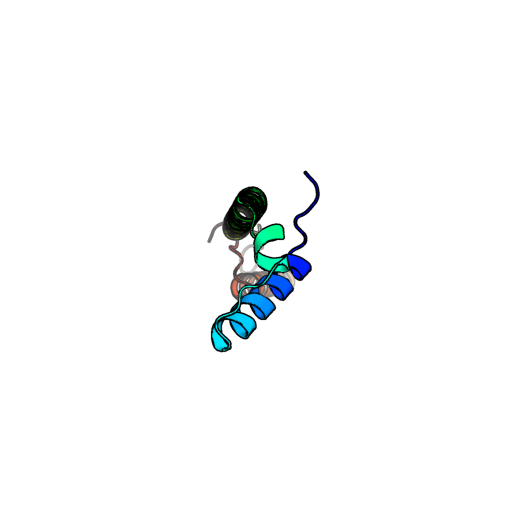.070 1.00 95.38 80 ALA A CA 1
ATOM 615 C C . ALA A 1 80 ? -15.824 -3.739 24.036 1.00 95.38 80 ALA A C 1
ATOM 617 O O . ALA A 1 80 ? -15.092 -3.936 23.068 1.00 95.38 80 ALA A O 1
ATOM 618 N N . LEU A 1 81 ? -16.428 -2.562 24.234 1.00 95.44 81 LEU A N 1
ATOM 619 C CA . LEU A 1 81 ? -16.203 -1.385 23.395 1.00 95.44 81 LEU A CA 1
ATOM 620 C C . LEU A 1 81 ? -14.753 -0.881 23.499 1.00 95.44 81 LEU A C 1
ATOM 622 O O . LEU A 1 81 ? -14.160 -0.544 22.476 1.00 95.44 81 LEU A O 1
ATOM 626 N N . GLU A 1 82 ? -14.180 -0.873 24.705 1.00 94.62 82 GLU A N 1
ATOM 627 C CA . GLU A 1 82 ? -12.767 -0.548 24.940 1.00 94.62 82 GLU A CA 1
ATOM 628 C C . GLU A 1 82 ? -11.836 -1.584 24.286 1.00 94.62 82 GLU A C 1
ATOM 630 O O . GLU A 1 82 ? -10.927 -1.195 23.557 1.00 94.62 82 GLU A O 1
ATOM 635 N N . GLU A 1 83 ? -12.114 -2.888 24.420 1.00 96.75 83 GLU A N 1
ATOM 636 C CA . GLU A 1 83 ? -11.347 -3.937 23.722 1.00 96.75 83 GLU A CA 1
ATOM 637 C C . GLU A 1 83 ? -11.405 -3.782 22.192 1.00 96.75 83 GLU A C 1
ATOM 639 O O . GLU A 1 83 ? -10.409 -3.993 21.495 1.00 96.75 83 GLU A O 1
ATOM 644 N N . CYS A 1 84 ? -12.557 -3.372 21.648 1.00 96.38 84 CYS A N 1
ATOM 645 C CA . CYS A 1 84 ? -12.677 -3.059 20.224 1.00 96.38 84 CYS A CA 1
ATOM 646 C C . CYS A 1 84 ? -11.811 -1.853 19.836 1.00 96.38 84 CYS A C 1
ATOM 648 O O . CYS A 1 84 ? -11.166 -1.890 18.790 1.00 96.38 84 CYS A O 1
ATOM 650 N N . ALA A 1 85 ? -11.778 -0.798 20.657 1.00 96.25 85 ALA A N 1
ATOM 651 C CA . ALA A 1 85 ? -10.926 0.367 20.418 1.00 96.25 85 ALA A CA 1
ATOM 652 C C . ALA A 1 85 ? -9.439 -0.018 20.423 1.00 96.25 85 ALA A C 1
ATOM 654 O O . ALA A 1 85 ? -8.702 0.356 19.510 1.00 96.25 85 ALA A O 1
ATOM 655 N N . ASP A 1 86 ? -9.015 -0.833 21.390 1.00 96.56 86 ASP A N 1
ATOM 656 C CA . ASP A 1 86 ? -7.649 -1.353 21.478 1.00 96.56 86 ASP A CA 1
ATOM 657 C C . ASP A 1 86 ? -7.270 -2.166 20.236 1.00 96.56 86 ASP A C 1
ATOM 659 O O . ASP A 1 86 ? -6.201 -1.958 19.659 1.00 96.56 86 ASP A O 1
ATOM 663 N N . ALA A 1 87 ? -8.163 -3.045 19.773 1.00 96.88 87 ALA A N 1
ATOM 664 C CA . ALA A 1 87 ? -7.947 -3.834 18.565 1.00 96.88 87 ALA A CA 1
ATOM 665 C C . ALA A 1 87 ? -7.836 -2.961 17.301 1.00 96.88 87 ALA A C 1
ATOM 667 O O . ALA A 1 87 ? -6.987 -3.222 16.447 1.00 96.88 87 ALA A O 1
ATOM 668 N N . ILE A 1 88 ? -8.651 -1.906 17.186 1.00 95.00 88 ILE A N 1
ATOM 669 C CA . ILE A 1 88 ? -8.599 -0.949 16.068 1.00 95.00 88 ILE A CA 1
ATOM 670 C C . ILE A 1 88 ? -7.266 -0.188 16.072 1.00 95.00 88 ILE A C 1
ATOM 672 O O . ILE A 1 88 ? -6.616 -0.092 15.029 1.00 95.00 88 ILE A O 1
ATOM 676 N N . ARG A 1 89 ? -6.803 0.271 17.242 1.00 93.44 89 ARG A N 1
ATOM 677 C CA . ARG A 1 89 ? -5.496 0.935 17.376 1.00 93.44 89 ARG A CA 1
ATOM 678 C C . ARG A 1 89 ? -4.335 -0.005 17.067 1.00 93.44 89 ARG A C 1
ATOM 680 O O . ARG A 1 89 ? -3.399 0.389 16.378 1.00 93.44 89 ARG A O 1
ATOM 687 N N . ALA A 1 90 ? -4.402 -1.258 17.518 1.00 94.88 90 ALA A N 1
ATOM 688 C CA . ALA A 1 90 ? -3.399 -2.274 17.196 1.00 94.88 90 ALA A CA 1
ATOM 689 C C . ALA A 1 90 ? -3.327 -2.571 15.686 1.00 94.88 90 ALA A C 1
ATOM 691 O O . ALA A 1 90 ? -2.266 -2.934 15.181 1.00 94.88 90 ALA A O 1
ATOM 692 N N . ALA A 1 91 ? -4.433 -2.377 14.962 1.00 92.69 91 ALA A N 1
ATOM 693 C CA . ALA A 1 91 ? -4.484 -2.452 13.504 1.00 92.69 91 ALA A CA 1
ATOM 694 C C . ALA A 1 91 ? -3.993 -1.170 12.795 1.00 92.69 91 ALA A C 1
ATOM 696 O O . ALA A 1 91 ? -3.982 -1.134 11.566 1.00 92.69 91 ALA A O 1
ATOM 697 N N . GLY A 1 92 ? -3.584 -0.133 13.538 1.00 90.19 92 GLY A N 1
ATOM 698 C CA . GLY A 1 92 ? -3.077 1.130 12.992 1.00 90.19 92 GLY A CA 1
ATOM 699 C C . GLY A 1 92 ? -4.160 2.081 12.477 1.00 90.19 92 GLY A C 1
ATOM 700 O O . GLY A 1 92 ? -3.861 2.955 11.671 1.00 90.19 92 GLY A O 1
ATOM 701 N N . ILE A 1 93 ? -5.413 1.908 12.907 1.00 93.25 93 ILE A N 1
ATOM 702 C CA . ILE A 1 93 ? -6.553 2.733 12.484 1.00 93.25 93 ILE A CA 1
ATOM 703 C C . ILE A 1 93 ? -6.921 3.710 13.607 1.00 93.25 93 ILE A C 1
ATOM 705 O O . ILE A 1 93 ? -6.866 3.365 14.788 1.00 93.25 93 ILE A O 1
ATOM 709 N N . VAL A 1 94 ? -7.333 4.925 13.240 1.00 92.56 94 VAL A N 1
ATOM 710 C CA . VAL A 1 94 ? -7.745 5.965 14.193 1.00 92.56 94 VAL A CA 1
ATOM 711 C C . VAL A 1 94 ? -9.189 5.732 14.657 1.00 92.56 94 VAL A C 1
ATOM 713 O O . VAL A 1 94 ? -10.082 5.482 13.842 1.00 92.56 94 VAL A O 1
ATOM 716 N N . VAL A 1 95 ? -9.448 5.833 15.964 1.00 94.00 95 VAL A N 1
ATOM 717 C CA . VAL A 1 95 ? -10.810 5.846 16.523 1.00 94.00 95 VAL A CA 1
ATOM 718 C C . VAL A 1 95 ? -11.283 7.294 16.633 1.00 94.00 95 VAL A C 1
ATOM 720 O O . VAL A 1 95 ? -10.592 8.154 17.168 1.00 94.00 95 VAL A O 1
ATOM 723 N N . LYS A 1 96 ? -12.476 7.584 16.115 1.00 92.12 96 LYS A N 1
ATOM 724 C CA . LYS A 1 96 ? -13.015 8.944 16.064 1.00 92.12 96 LYS A CA 1
ATOM 725 C C . LYS A 1 96 ? -13.277 9.502 17.464 1.00 92.12 96 LYS A C 1
ATOM 727 O O . LYS A 1 96 ? -14.051 8.917 18.221 1.00 92.12 96 LYS A O 1
ATOM 732 N N . GLY A 1 97 ? -12.749 10.696 17.731 1.00 83.69 97 GLY A N 1
ATOM 733 C CA . GLY A 1 97 ? -12.918 11.409 19.002 1.00 83.69 97 GLY A CA 1
ATOM 734 C C . GLY A 1 97 ? -11.807 11.163 20.025 1.00 83.69 97 GLY A C 1
ATOM 735 O O . GLY A 1 97 ? -11.913 11.690 21.133 1.00 83.69 97 GLY A O 1
ATOM 736 N N . GLU A 1 98 ? -10.780 10.392 19.656 1.00 69.94 98 GLU A N 1
ATOM 737 C CA . GLU A 1 98 ? -9.482 10.346 20.345 1.00 69.94 98 GLU A CA 1
ATOM 738 C C . GLU A 1 98 ? -8.548 11.483 19.900 1.00 69.94 98 GLU A C 1
ATOM 740 O O . GLU A 1 98 ? -8.738 12.016 18.781 1.00 69.94 98 GLU A O 1
#

Radius of gyration: 25.56 Å; Cα contacts (8 Å, |Δi|>4): 63; chains: 1; bounding box: 55×21×63 Å

pLDDT: mean 92.38, std 6.43, range [50.72, 97.56]

Solvent-accessible surface area (backbone atoms only — not comparable to full-atom values): 5748 Å² total; per-residue (Å²): 131,81,80,80,60,62,65,60,44,50,51,20,50,52,47,29,61,56,29,50,79,74,78,45,76,35,67,58,29,66,65,50,69,32,71,66,49,52,52,49,52,49,54,52,48,54,51,49,53,52,51,47,55,55,55,68,70,43,58,47,78,73,82,84,70,65,67,88,85,75,38,75,70,44,52,52,50,39,50,53,52,50,53,49,51,53,52,40,47,76,72,72,43,45,55,58,91,115

Nearest PDB structures (foldseek):
  4c1b-assembly1_B  TM=3.632E-01  e=6.457E+00  Danio rerio
  5wqe-assembly1_A  TM=3.244E-01  e=7.408E+00  Alicyclobacillus acidoterrestris ATCC 49025

Mean predicted aligned error: 6.01 Å